Protein AF-A0A8J9T4F7-F1 (afdb_monomer_lite)

Structure (mmCIF, N/CA/C/O backbone):
data_AF-A0A8J9T4F7-F1
#
_entry.id   AF-A0A8J9T4F7-F1
#
loop_
_atom_site.group_PDB
_atom_site.id
_a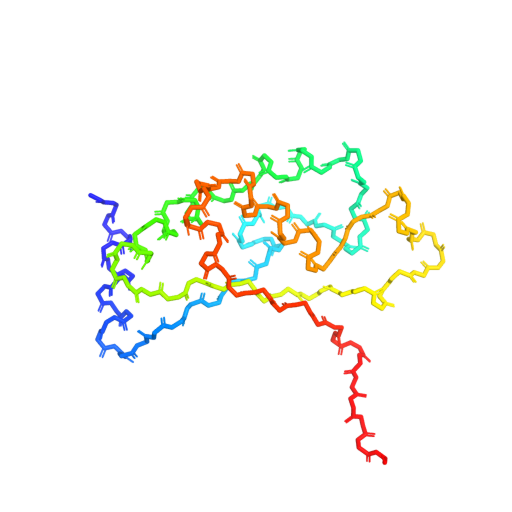tom_site.type_symbol
_atom_site.label_atom_id
_atom_site.label_alt_id
_atom_site.label_comp_id
_atom_site.label_asym_id
_atom_site.label_entity_id
_atom_site.label_seq_id
_atom_site.pdbx_PDB_ins_code
_atom_site.Cartn_x
_atom_site.Cartn_y
_atom_site.Cartn_z
_atom_site.occupancy
_atom_site.B_iso_or_equiv
_atom_site.auth_seq_id
_atom_site.auth_comp_id
_atom_site.auth_asym_id
_atom_site.auth_atom_id
_atom_site.pdbx_PDB_model_num
ATOM 1 N N . MET A 1 1 ? -9.746 13.618 15.823 1.00 73.69 1 MET A N 1
ATOM 2 C CA . MET A 1 1 ? -9.521 12.678 14.707 1.00 73.69 1 MET A CA 1
ATOM 3 C C . MET A 1 1 ? -10.562 13.008 13.642 1.00 73.69 1 MET A C 1
ATOM 5 O O . MET A 1 1 ? -11.548 13.655 13.975 1.00 73.69 1 MET A O 1
ATOM 9 N N . ASN A 1 2 ? -10.324 12.721 12.362 1.00 91.69 2 ASN A N 1
ATOM 10 C CA . ASN A 1 2 ? -11.305 13.012 11.310 1.00 91.69 2 ASN A CA 1
ATOM 11 C C . ASN A 1 2 ? -12.609 12.214 11.552 1.00 91.69 2 ASN A C 1
ATOM 13 O O . ASN A 1 2 ? -12.514 11.011 11.807 1.00 91.69 2 ASN A O 1
ATOM 17 N N . PRO A 1 3 ? -13.810 12.830 11.463 1.00 95.00 3 PRO A N 1
ATOM 18 C CA . PRO A 1 3 ? -15.083 12.141 11.707 1.00 95.00 3 PRO A CA 1
ATOM 19 C C . PRO A 1 3 ? -15.301 10.897 10.837 1.00 95.00 3 PRO A C 1
ATOM 21 O O . PRO A 1 3 ? -15.920 9.931 11.273 1.00 95.00 3 PRO A O 1
ATOM 24 N N . VAL A 1 4 ? -14.763 10.894 9.613 1.00 95.00 4 VAL A N 1
ATOM 25 C CA . VAL A 1 4 ? -14.820 9.731 8.715 1.00 95.00 4 VAL A CA 1
ATOM 26 C C . VAL A 1 4 ? -13.974 8.584 9.267 1.00 95.00 4 VAL A C 1
ATOM 28 O O . VAL A 1 4 ? -14.414 7.439 9.260 1.00 95.00 4 VAL A O 1
ATOM 31 N N . VAL A 1 5 ? -12.782 8.883 9.790 1.00 96.44 5 VAL A N 1
ATOM 32 C CA . VAL A 1 5 ? -11.907 7.882 10.418 1.00 96.44 5 VAL A CA 1
ATOM 33 C C . VAL A 1 5 ? -12.567 7.314 11.673 1.00 96.44 5 VAL A C 1
ATOM 35 O O . VAL A 1 5 ? -12.597 6.098 11.845 1.00 96.44 5 VAL A O 1
ATOM 38 N N . GLU A 1 6 ? -13.152 8.169 12.515 1.00 96.38 6 GLU A N 1
ATOM 39 C CA . GLU A 1 6 ? -13.899 7.748 13.709 1.00 96.38 6 GLU A CA 1
ATOM 40 C C . GLU A 1 6 ? -15.037 6.779 13.362 1.00 96.38 6 GLU A C 1
ATOM 42 O O . GLU A 1 6 ? -15.165 5.717 13.980 1.00 96.38 6 GLU A O 1
ATOM 47 N N . GLU A 1 7 ? -15.821 7.103 12.334 1.00 97.38 7 GLU A N 1
ATOM 48 C CA . GLU A 1 7 ? -16.919 6.256 11.876 1.00 97.38 7 GLU A CA 1
ATOM 49 C C . GLU A 1 7 ? -16.421 4.927 11.292 1.00 97.38 7 GLU A C 1
ATOM 51 O O . GLU A 1 7 ? -16.959 3.869 11.628 1.00 97.38 7 GLU A O 1
ATOM 56 N N . CYS A 1 8 ? -15.347 4.945 10.495 1.00 97.00 8 CYS A N 1
ATOM 57 C CA . CYS A 1 8 ? -14.706 3.728 9.994 1.00 97.00 8 CYS A CA 1
ATOM 58 C C . CYS A 1 8 ? -14.296 2.798 11.145 1.00 97.00 8 CYS A C 1
ATOM 60 O O . CYS A 1 8 ? -14.662 1.623 11.148 1.00 97.00 8 CYS A O 1
ATOM 62 N N . ILE A 1 9 ? -13.595 3.317 12.160 1.00 97.69 9 ILE A N 1
ATOM 63 C CA . ILE A 1 9 ? -13.188 2.526 13.330 1.00 97.69 9 ILE A CA 1
ATOM 64 C C . ILE A 1 9 ? -14.412 1.959 14.059 1.00 97.69 9 ILE A C 1
ATOM 66 O O . ILE A 1 9 ? -14.424 0.781 14.428 1.00 97.69 9 ILE A O 1
ATOM 70 N N . ARG A 1 10 ? -15.465 2.763 14.248 1.00 97.94 10 ARG A N 1
ATOM 71 C CA . ARG A 1 10 ? -16.701 2.322 14.909 1.00 97.94 10 ARG A CA 1
ATOM 72 C C . ARG A 1 10 ? -17.357 1.155 14.167 1.00 97.94 10 ARG A C 1
ATOM 74 O O . ARG A 1 10 ? -17.729 0.170 14.808 1.00 97.94 10 ARG A O 1
ATOM 81 N N . LEU A 1 11 ? -17.482 1.253 12.844 1.00 98.25 11 LEU A N 1
ATOM 82 C CA . LEU A 1 11 ? -18.075 0.214 11.998 1.00 98.25 11 LEU A CA 1
ATOM 83 C C . LEU A 1 11 ? -17.249 -1.076 12.028 1.00 98.25 11 LEU A C 1
ATOM 85 O O . LEU A 1 11 ? -17.796 -2.146 12.287 1.00 98.25 11 LEU A O 1
ATOM 89 N N . LEU A 1 12 ? -15.926 -0.974 11.876 1.00 98.06 12 LEU A N 1
ATOM 90 C CA . LEU A 1 12 ? -15.033 -2.135 11.918 1.00 98.06 12 LEU A CA 1
ATOM 91 C C . LEU A 1 12 ? -15.095 -2.865 13.266 1.00 98.06 12 LEU A C 1
ATOM 93 O O . LEU A 1 12 ? -15.121 -4.096 13.304 1.00 98.06 12 LEU A O 1
ATOM 97 N N . ARG A 1 13 ? -15.163 -2.123 14.381 1.00 97.62 13 ARG A N 1
ATOM 98 C CA . ARG A 1 13 ? -15.313 -2.713 15.722 1.00 97.62 13 ARG A CA 1
ATOM 99 C C . ARG A 1 13 ? -16.659 -3.401 15.905 1.00 97.62 13 ARG A C 1
ATOM 101 O O . ARG A 1 13 ? -16.689 -4.486 16.483 1.00 97.62 13 ARG A O 1
ATOM 108 N N . ARG A 1 14 ? -17.747 -2.770 15.445 1.00 98.12 14 ARG A N 1
ATOM 109 C CA . ARG A 1 14 ? -19.106 -3.334 15.500 1.00 98.12 14 ARG A CA 1
ATOM 110 C C . ARG A 1 14 ? -19.159 -4.685 14.792 1.00 98.12 14 ARG A C 1
ATOM 112 O O . ARG A 1 14 ? -19.755 -5.614 15.319 1.00 98.12 14 ARG A O 1
ATOM 119 N N . ASP A 1 15 ? -18.490 -4.787 13.649 1.00 98.06 15 ASP A N 1
ATOM 120 C CA . ASP A 1 15 ? -18.516 -5.982 12.803 1.00 98.06 15 ASP A CA 1
ATOM 121 C C . ASP A 1 15 ? -17.390 -6.977 13.148 1.00 98.06 15 ASP A C 1
ATOM 123 O O . ASP A 1 15 ? -17.145 -7.933 12.419 1.00 98.06 15 ASP A O 1
ATOM 127 N N . HIS A 1 16 ? -16.702 -6.770 14.280 1.00 96.94 16 HIS A N 1
ATOM 128 C CA . HIS A 1 16 ? -15.621 -7.622 14.785 1.00 96.94 16 HIS A CA 1
ATOM 129 C C . HIS A 1 16 ? -14.461 -7.850 13.799 1.00 96.94 16 HIS A C 1
ATOM 131 O O . HIS A 1 16 ? -13.725 -8.834 13.918 1.00 96.94 16 HIS A O 1
ATOM 137 N N . ILE A 1 17 ? -14.244 -6.916 12.871 1.00 97.94 17 ILE A N 1
ATOM 138 C CA . ILE A 1 17 ? -13.135 -6.971 11.919 1.00 97.94 17 ILE A CA 1
ATOM 139 C C . ILE A 1 17 ? -11.807 -6.809 12.665 1.00 97.94 17 ILE A C 1
ATOM 141 O O . ILE A 1 17 ? -11.696 -6.045 13.624 1.00 97.94 17 ILE A O 1
ATOM 145 N N . LYS A 1 18 ? -10.787 -7.559 12.236 1.00 96.94 18 LYS A N 1
ATOM 146 C CA . LYS A 1 18 ? -9.433 -7.526 12.817 1.00 96.94 18 LYS A CA 1
ATOM 147 C C . LYS A 1 18 ? -8.367 -7.068 11.840 1.00 96.94 18 LYS A C 1
ATOM 149 O O . LYS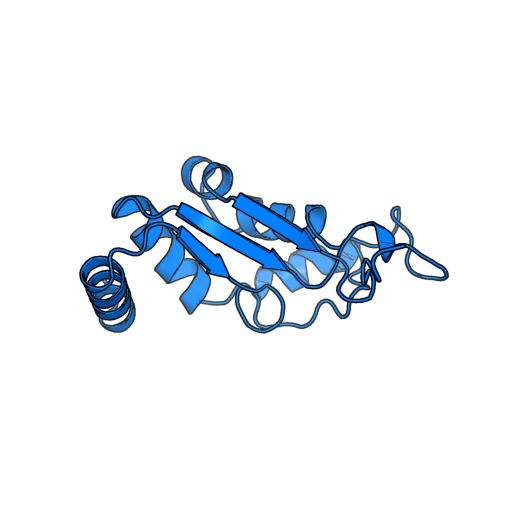 A 1 18 ? -7.380 -6.482 12.265 1.00 96.94 18 LYS A O 1
ATOM 154 N N . VAL A 1 19 ? -8.573 -7.331 10.556 1.00 97.31 19 VAL A N 1
ATOM 155 C CA . VAL A 1 19 ? -7.631 -7.009 9.488 1.00 97.31 19 VAL A CA 1
ATOM 156 C C . VAL A 1 19 ? -8.366 -6.215 8.423 1.00 97.31 19 VAL A C 1
ATOM 158 O O . VAL A 1 19 ? -9.489 -6.567 8.065 1.00 97.31 19 VAL A O 1
ATOM 161 N N . VAL A 1 20 ? -7.736 -5.154 7.929 1.00 97.50 20 VAL A N 1
ATOM 162 C CA . VAL A 1 20 ? -8.266 -4.325 6.842 1.00 97.50 20 VAL A CA 1
ATOM 163 C C . VAL A 1 20 ? -7.261 -4.342 5.703 1.00 97.50 20 VAL A C 1
ATOM 165 O O . VAL A 1 20 ? -6.136 -3.872 5.863 1.00 97.50 20 VAL A O 1
ATOM 168 N N . ALA A 1 21 ? -7.666 -4.909 4.570 1.00 96.69 21 ALA A N 1
ATOM 169 C CA . ALA A 1 21 ? -6.846 -4.974 3.371 1.00 96.69 21 ALA A CA 1
ATOM 170 C C . ALA A 1 21 ? -7.180 -3.818 2.425 1.00 96.69 21 ALA A C 1
ATOM 172 O O . ALA A 1 21 ? -8.351 -3.517 2.193 1.00 96.69 21 ALA A O 1
ATOM 173 N N . PHE A 1 22 ? -6.143 -3.203 1.868 1.00 96.69 22 PHE A N 1
ATOM 174 C CA . PHE A 1 22 ? -6.245 -2.108 0.915 1.00 96.69 22 PHE A CA 1
ATOM 175 C C . PHE A 1 22 ? -5.644 -2.521 -0.422 1.00 96.69 22 PHE A C 1
ATOM 177 O O . PHE A 1 22 ? -4.559 -3.104 -0.471 1.00 96.69 22 PHE A O 1
ATOM 184 N N . ASP A 1 23 ? -6.332 -2.173 -1.503 1.00 95.50 23 ASP A N 1
ATOM 185 C CA . ASP A 1 23 ? -5.718 -2.155 -2.826 1.00 95.50 23 ASP A CA 1
ATOM 186 C C . ASP A 1 23 ? -4.689 -1.010 -2.932 1.00 95.50 23 ASP A C 1
ATOM 188 O O . ASP A 1 23 ? -4.656 -0.091 -2.103 1.00 95.50 23 ASP A O 1
ATOM 192 N N . MET A 1 24 ? -3.827 -1.058 -3.947 1.00 94.81 24 MET A N 1
ATOM 193 C CA . MET A 1 24 ? -2.825 -0.028 -4.204 1.00 94.81 24 MET A CA 1
ATOM 194 C C . MET A 1 24 ? -3.324 1.056 -5.155 1.00 94.81 24 MET A C 1
ATOM 196 O O . MET A 1 24 ? -3.624 2.174 -4.728 1.00 94.81 24 MET A O 1
ATOM 200 N N . ASP A 1 25 ? -3.356 0.733 -6.443 1.00 95.06 25 ASP A N 1
ATOM 201 C CA . ASP A 1 25 ? -3.669 1.650 -7.531 1.00 95.06 25 ASP A CA 1
ATOM 202 C C . ASP A 1 25 ? -5.080 2.242 -7.325 1.00 95.06 25 ASP A C 1
ATOM 204 O O . ASP A 1 25 ? -6.046 1.522 -7.117 1.00 95.06 25 ASP A O 1
ATOM 208 N N . GLN A 1 26 ? -5.219 3.570 -7.369 1.00 95.69 26 GLN A N 1
ATOM 209 C CA . GLN A 1 26 ? -6.482 4.291 -7.100 1.00 95.69 26 GLN A CA 1
ATOM 210 C C . GLN A 1 26 ? -7.084 4.105 -5.688 1.00 95.69 26 GLN A C 1
ATOM 212 O O . GLN A 1 26 ? -8.183 4.598 -5.440 1.00 95.69 26 GLN A O 1
ATOM 217 N N . THR A 1 27 ? -6.369 3.473 -4.751 1.00 96.88 27 THR A N 1
ATOM 218 C CA . THR A 1 27 ? -6.826 3.271 -3.365 1.00 96.88 27 THR A CA 1
ATOM 219 C C . THR A 1 27 ? -5.803 3.812 -2.366 1.00 96.88 27 THR A C 1
ATOM 221 O O . THR A 1 27 ? -5.954 4.936 -1.879 1.00 96.88 27 THR A O 1
ATOM 224 N N . ALA A 1 28 ? -4.733 3.062 -2.077 1.00 97.56 28 ALA A N 1
ATOM 225 C CA . ALA A 1 28 ? -3.642 3.546 -1.231 1.00 97.56 28 ALA A CA 1
ATOM 226 C C . ALA A 1 28 ? -2.827 4.651 -1.925 1.00 97.56 28 ALA A C 1
ATOM 228 O O . ALA A 1 28 ? -2.279 5.533 -1.263 1.00 97.56 28 ALA A O 1
ATOM 229 N N . VAL A 1 29 ? -2.787 4.640 -3.261 1.00 97.69 29 VAL A N 1
ATOM 230 C CA . VAL A 1 29 ? -2.120 5.648 -4.094 1.00 97.69 29 VAL A CA 1
ATOM 231 C C . VAL A 1 29 ? -3.094 6.176 -5.139 1.00 97.69 29 VAL A C 1
ATOM 233 O O . VAL A 1 29 ? -3.671 5.414 -5.908 1.00 97.69 29 VAL A O 1
ATOM 236 N N . ALA A 1 30 ? -3.242 7.495 -5.239 1.00 97.38 30 ALA A N 1
ATOM 237 C CA . ALA A 1 30 ? -4.105 8.162 -6.217 1.00 97.38 30 ALA A CA 1
ATOM 238 C C . ALA A 1 30 ? -3.479 8.207 -7.632 1.00 97.38 30 ALA A C 1
ATOM 240 O O . ALA A 1 30 ? -3.495 9.231 -8.314 1.00 97.38 30 ALA A O 1
ATOM 241 N N . MET A 1 31 ? -2.873 7.101 -8.070 1.00 96.06 31 MET A N 1
ATOM 242 C CA . MET A 1 31 ? -2.199 6.941 -9.359 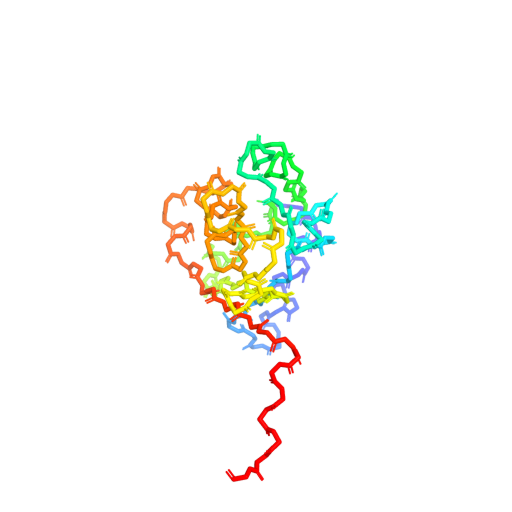1.00 96.06 31 MET A CA 1
ATOM 243 C C . MET A 1 31 ? -2.238 5.468 -9.787 1.00 96.06 31 MET A C 1
ATOM 245 O O . MET A 1 31 ? -2.409 4.587 -8.953 1.00 96.06 31 MET A O 1
ATOM 249 N N . LEU A 1 32 ? -2.111 5.208 -11.091 1.00 94.56 32 LEU A N 1
ATOM 250 C CA . LEU A 1 32 ? -1.945 3.857 -11.631 1.00 94.56 32 LEU A CA 1
ATOM 251 C C . LEU A 1 32 ? -0.456 3.547 -11.846 1.00 94.56 32 LEU A C 1
ATOM 253 O O . LEU A 1 32 ? 0.220 4.294 -12.557 1.00 94.56 32 LEU A O 1
ATOM 257 N N . SER A 1 33 ? 0.028 2.424 -11.320 1.00 92.75 33 SER A N 1
ATOM 258 C CA . SER A 1 33 ? 1.335 1.834 -11.641 1.00 92.75 33 SER A CA 1
ATOM 259 C C . SER A 1 33 ? 1.325 1.122 -13.001 1.00 92.75 33 SER A C 1
ATOM 261 O O . SER A 1 33 ? 2.361 1.000 -13.665 1.00 92.75 33 SER A O 1
ATOM 263 N N . ARG A 1 34 ? 0.137 0.675 -13.443 1.00 89.94 34 ARG A N 1
ATOM 264 C CA . ARG A 1 34 ? -0.112 -0.011 -14.729 1.00 89.94 34 ARG A CA 1
ATOM 265 C C . ARG A 1 34 ? 0.710 -1.296 -14.926 1.00 89.94 34 ARG A C 1
ATOM 267 O O . ARG A 1 34 ? 0.968 -1.657 -16.080 1.00 89.94 34 ARG A O 1
ATOM 274 N N . GLY A 1 35 ? 1.167 -1.924 -13.838 1.00 89.38 35 GLY A N 1
ATOM 275 C CA . GLY A 1 35 ? 2.035 -3.112 -13.871 1.00 89.38 35 GLY A CA 1
ATOM 276 C C . GLY A 1 35 ? 3.411 -2.867 -14.505 1.00 89.38 35 GLY A C 1
ATOM 277 O O . GLY A 1 35 ? 4.071 -3.797 -14.952 1.00 89.38 35 GLY A O 1
ATOM 278 N N . ARG A 1 36 ? 3.832 -1.602 -14.627 1.00 92.44 36 ARG A N 1
ATOM 279 C CA . ARG A 1 36 ? 5.064 -1.215 -15.335 1.00 92.44 36 ARG A CA 1
ATOM 280 C C . ARG A 1 36 ? 5.691 0.050 -14.758 1.00 92.44 36 ARG A C 1
ATOM 282 O O . ARG A 1 36 ? 6.233 0.874 -15.497 1.00 92.44 36 ARG A O 1
ATOM 289 N N . LEU A 1 37 ? 5.595 0.242 -13.446 1.00 95.12 37 LEU A N 1
ATOM 290 C CA . LEU A 1 37 ? 6.187 1.411 -12.812 1.00 95.12 37 LEU A CA 1
ATOM 291 C C . LEU A 1 37 ? 7.711 1.328 -12.922 1.00 95.12 37 LEU A C 1
ATOM 293 O O . LEU A 1 37 ? 8.321 0.349 -12.490 1.00 95.12 37 LEU A O 1
ATOM 297 N N . ARG A 1 38 ? 8.340 2.351 -13.505 1.00 96.38 38 ARG A N 1
ATOM 298 C CA . ARG A 1 38 ? 9.801 2.431 -13.550 1.00 96.38 38 ARG A CA 1
ATOM 299 C C . ARG A 1 38 ? 10.332 2.835 -12.184 1.00 96.38 38 ARG A C 1
ATOM 301 O O . ARG A 1 38 ? 9.762 3.698 -11.521 1.00 96.38 38 ARG A O 1
ATOM 308 N N . ARG A 1 39 ? 11.480 2.282 -11.797 1.00 96.88 39 ARG A N 1
ATOM 309 C CA . ARG A 1 39 ? 12.132 2.594 -10.512 1.00 96.88 39 ARG A CA 1
ATOM 310 C C . ARG A 1 39 ? 12.427 4.089 -10.346 1.00 96.88 39 ARG A C 1
ATOM 312 O O . ARG A 1 39 ? 12.275 4.615 -9.250 1.00 96.88 39 ARG A O 1
ATOM 319 N N . ASN A 1 40 ? 12.762 4.789 -11.432 1.00 97.31 40 ASN A N 1
ATOM 320 C CA . ASN A 1 40 ? 13.009 6.237 -11.409 1.00 97.31 40 ASN A CA 1
ATOM 321 C C . ASN A 1 40 ? 11.746 7.066 -11.114 1.00 97.31 40 ASN A C 1
ATOM 323 O O . ASN A 1 40 ? 11.857 8.170 -10.592 1.00 97.31 40 ASN A O 1
ATOM 327 N N . ASP A 1 41 ? 10.559 6.525 -11.398 1.00 97.56 41 ASP A N 1
ATOM 328 C CA . ASP A 1 41 ? 9.275 7.193 -11.157 1.00 97.56 41 ASP A CA 1
ATOM 329 C C . ASP A 1 41 ? 8.692 6.848 -9.774 1.00 97.56 41 ASP A C 1
ATOM 331 O O . ASP A 1 41 ? 7.656 7.386 -9.382 1.00 97.56 41 ASP A O 1
ATOM 335 N N . LEU A 1 42 ? 9.358 5.971 -9.008 1.00 97.31 42 LEU A N 1
ATOM 336 C CA . LEU A 1 42 ? 8.863 5.446 -7.733 1.00 97.31 42 LEU A CA 1
ATOM 337 C C . LEU A 1 42 ? 8.538 6.553 -6.729 1.00 97.31 42 LEU A C 1
ATOM 339 O O . LEU A 1 42 ? 7.474 6.538 -6.118 1.00 97.31 42 LEU A O 1
ATOM 343 N N . GLN A 1 43 ? 9.426 7.536 -6.579 1.00 97.94 43 GLN A N 1
ATOM 344 C CA . GLN A 1 43 ? 9.215 8.627 -5.622 1.00 97.94 43 GLN A CA 1
ATOM 345 C C . GLN A 1 43 ? 8.027 9.507 -6.015 1.00 97.94 43 GLN A C 1
ATOM 347 O O . GLN A 1 43 ? 7.240 9.907 -5.161 1.00 97.94 43 GLN A O 1
ATOM 352 N N . PHE A 1 44 ? 7.844 9.757 -7.315 1.00 98.25 44 PHE A N 1
ATOM 353 C CA . PHE A 1 44 ? 6.673 10.481 -7.796 1.00 98.25 44 PHE A CA 1
ATOM 354 C C . PHE A 1 44 ? 5.390 9.684 -7.549 1.00 98.25 44 PHE A C 1
ATOM 356 O O . PHE A 1 44 ? 4.413 10.252 -7.069 1.00 98.25 44 PHE A O 1
ATOM 363 N N . TYR A 1 45 ? 5.402 8.376 -7.802 1.00 98.00 45 TYR A N 1
ATOM 364 C CA . TYR A 1 45 ? 4.268 7.500 -7.522 1.00 98.00 45 TYR A CA 1
ATOM 365 C C . TYR A 1 45 ? 3.900 7.496 -6.030 1.00 98.00 45 TYR A C 1
ATOM 367 O O . TYR A 1 45 ? 2.754 7.763 -5.680 1.00 98.00 45 TYR A O 1
ATOM 375 N N . ILE A 1 46 ? 4.876 7.298 -5.137 1.00 97.75 46 ILE A N 1
ATOM 376 C CA . ILE A 1 46 ? 4.667 7.317 -3.679 1.00 97.75 46 ILE A CA 1
ATOM 377 C C . ILE A 1 46 ? 4.187 8.691 -3.195 1.00 97.75 46 ILE A C 1
ATOM 379 O O . ILE A 1 46 ? 3.342 8.761 -2.307 1.00 97.75 46 ILE A O 1
ATOM 383 N N . SER A 1 47 ? 4.631 9.790 -3.818 1.00 97.56 47 SER A N 1
ATOM 384 C CA . SER A 1 47 ? 4.138 11.140 -3.490 1.00 97.56 47 SER A CA 1
ATOM 385 C C . SER A 1 47 ? 2.630 11.316 -3.720 1.00 97.56 47 SER A C 1
ATOM 387 O O . SER A 1 47 ? 2.045 12.303 -3.274 1.00 97.56 47 SER A O 1
ATOM 389 N N . LYS A 1 48 ? 1.994 10.373 -4.428 1.00 98.38 48 LYS A N 1
ATOM 390 C CA . LYS A 1 48 ? 0.545 10.307 -4.641 1.00 98.38 48 LYS A CA 1
ATOM 391 C C . LYS A 1 48 ? -0.174 9.410 -3.633 1.00 98.38 48 LYS A C 1
ATOM 393 O O . LYS A 1 48 ? -1.337 9.086 -3.873 1.00 98.38 48 LYS A O 1
ATOM 398 N N . ALA A 1 49 ? 0.472 9.007 -2.535 1.00 98.06 49 ALA A N 1
ATOM 399 C CA . ALA A 1 49 ? -0.197 8.333 -1.425 1.00 98.06 49 ALA A CA 1
ATOM 400 C C . ALA A 1 49 ? -1.480 9.091 -1.046 1.00 98.06 49 ALA A C 1
ATOM 402 O O . ALA A 1 49 ? -1.476 10.315 -0.881 1.00 98.06 49 ALA A O 1
ATOM 403 N N . SER A 1 50 ? -2.596 8.367 -0.980 1.00 97.56 50 SER A N 1
ATOM 404 C CA . SER A 1 50 ? -3.908 8.963 -0.742 1.00 97.56 50 SER A CA 1
ATOM 405 C C . SER A 1 50 ? -3.951 9.590 0.655 1.00 97.56 50 SER A C 1
ATOM 407 O O . SER A 1 50 ? -3.622 8.905 1.625 1.00 97.56 50 SER A O 1
ATOM 409 N N . PRO A 1 51 ? -4.407 10.848 0.812 1.00 95.50 51 PRO A N 1
ATOM 410 C CA . PRO A 1 51 ? -4.549 11.462 2.131 1.00 95.50 51 PRO A CA 1
ATOM 411 C C . PRO A 1 51 ? -5.423 10.636 3.081 1.00 95.50 51 PRO A C 1
ATOM 413 O O . PRO A 1 51 ? -5.081 10.486 4.249 1.00 95.50 51 PRO A O 1
ATOM 416 N N . ALA A 1 52 ? -6.505 10.040 2.569 1.00 95.88 52 ALA A N 1
ATOM 417 C CA . ALA A 1 52 ? -7.393 9.195 3.364 1.00 95.88 52 ALA A CA 1
ATOM 418 C C . ALA A 1 52 ? -6.692 7.915 3.847 1.00 95.88 52 ALA A C 1
ATOM 420 O O . ALA A 1 52 ? -6.879 7.503 4.988 1.00 95.88 52 ALA A O 1
ATOM 421 N N . PHE A 1 53 ? -5.855 7.309 3.000 1.00 97.31 53 PHE A N 1
ATOM 422 C CA . PHE A 1 53 ? -5.042 6.155 3.381 1.00 97.31 53 PHE A CA 1
ATOM 423 C C . PHE A 1 53 ? -4.011 6.545 4.447 1.00 97.31 53 PHE A C 1
ATOM 425 O O . PHE A 1 53 ? -3.954 5.927 5.508 1.00 97.31 53 PHE A O 1
ATOM 432 N N . SER A 1 54 ? -3.260 7.622 4.211 1.00 96.38 54 SER A N 1
ATOM 433 C CA . SER A 1 54 ? -2.244 8.116 5.143 1.00 96.38 54 SER A CA 1
ATOM 434 C C . SER A 1 54 ? -2.819 8.512 6.508 1.00 96.38 54 SER A C 1
ATOM 436 O O . SER A 1 54 ? -2.134 8.370 7.518 1.00 96.38 54 SER A O 1
ATOM 438 N N . GLU A 1 55 ? -4.070 8.978 6.558 1.00 95.88 55 GLU A N 1
ATOM 439 C CA . GLU A 1 55 ? -4.753 9.340 7.803 1.00 95.88 55 GLU A CA 1
ATOM 440 C C . GLU A 1 55 ? -5.367 8.131 8.534 1.00 95.88 55 GLU A C 1
ATOM 442 O O . GLU A 1 55 ? -5.301 8.047 9.761 1.00 95.88 55 GLU A O 1
ATOM 447 N N . LEU A 1 56 ? -5.955 7.178 7.804 1.00 97.25 56 LEU A N 1
ATOM 448 C CA . LEU A 1 56 ? -6.662 6.038 8.397 1.00 97.25 56 LEU A CA 1
ATOM 449 C C . LEU A 1 56 ? -5.712 5.004 9.017 1.00 97.25 56 LEU A C 1
ATOM 451 O O . LEU A 1 56 ? -6.028 4.420 10.054 1.00 97.25 56 LEU A O 1
ATOM 455 N N . ILE A 1 57 ? -4.561 4.755 8.390 1.00 98.12 57 ILE A N 1
ATOM 456 C CA . ILE A 1 57 ? -3.643 3.684 8.802 1.00 98.12 57 ILE A CA 1
ATOM 457 C C . ILE A 1 57 ? -3.116 3.853 10.239 1.00 98.12 57 ILE A C 1
ATOM 459 O O . ILE A 1 57 ? -3.188 2.877 10.990 1.00 98.12 57 ILE A O 1
ATOM 463 N N . PRO A 1 58 ? -2.637 5.038 10.677 1.00 97.75 58 PRO A N 1
ATOM 464 C CA . PRO A 1 58 ? -2.237 5.235 12.070 1.00 97.75 58 PRO A CA 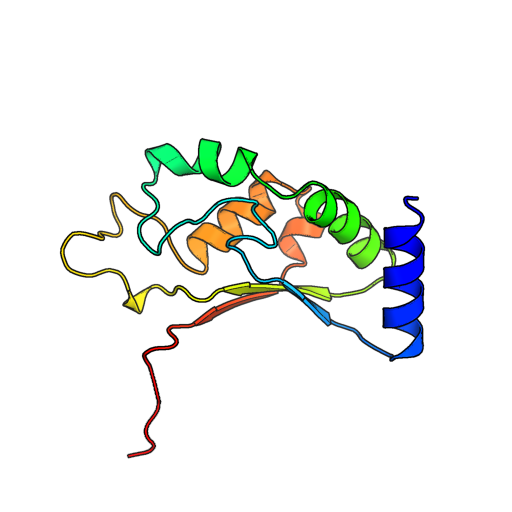1
ATOM 465 C C . PRO A 1 58 ? -3.367 4.938 13.059 1.00 97.75 58 PRO A C 1
ATOM 467 O O . PRO A 1 58 ? -3.143 4.244 14.045 1.00 97.75 58 PRO A O 1
ATOM 470 N N . ALA A 1 59 ? -4.599 5.365 12.758 1.00 97.31 59 ALA A N 1
ATOM 471 C CA . ALA A 1 59 ? -5.746 5.079 13.616 1.00 97.31 59 ALA A CA 1
ATOM 472 C C . ALA A 1 59 ? -6.035 3.571 13.693 1.00 97.31 59 ALA A C 1
ATOM 474 O O . ALA A 1 59 ? -6.241 3.034 14.778 1.00 97.31 59 ALA A O 1
ATOM 475 N N . LEU A 1 60 ? -6.010 2.857 12.564 1.00 97.62 60 LEU A N 1
ATOM 476 C CA . LEU A 1 60 ? -6.174 1.400 12.566 1.00 97.62 60 LEU A CA 1
ATOM 477 C C . LEU A 1 60 ? -5.122 0.714 13.445 1.00 97.62 60 LEU A C 1
ATOM 479 O O . LEU A 1 60 ? -5.475 -0.139 14.259 1.00 97.62 60 LEU A O 1
ATOM 483 N N . PHE A 1 61 ? -3.859 1.120 13.321 1.00 97.69 61 PHE A N 1
ATOM 484 C CA . PHE A 1 61 ? -2.768 0.589 14.133 1.00 97.69 61 PHE A CA 1
ATOM 485 C C . PHE A 1 61 ? -2.979 0.861 15.632 1.00 97.69 61 PHE A C 1
ATOM 487 O O . PHE A 1 61 ? -2.917 -0.070 16.436 1.00 97.69 61 PHE A O 1
ATOM 494 N N . ASP A 1 62 ? -3.313 2.098 16.004 1.00 96.94 62 ASP A N 1
ATOM 495 C CA . ASP A 1 62 ? -3.520 2.505 17.401 1.00 96.94 62 ASP A CA 1
ATOM 496 C C . ASP A 1 62 ? -4.696 1.771 18.065 1.00 96.94 62 ASP A C 1
ATOM 498 O O . ASP A 1 62 ? -4.649 1.441 19.251 1.00 96.94 62 ASP A O 1
ATOM 502 N N . TYR A 1 63 ? -5.747 1.462 17.299 1.00 96.88 63 TYR A N 1
ATOM 503 C CA . TYR A 1 63 ? -6.893 0.679 17.774 1.00 96.88 63 TYR A CA 1
ATOM 504 C C . TYR A 1 63 ? -6.694 -0.845 17.670 1.00 96.88 63 TYR A C 1
ATOM 506 O O . TYR A 1 63 ? -7.619 -1.602 17.980 1.00 96.88 63 TYR A O 1
ATOM 514 N N . GLY A 1 64 ? -5.502 -1.310 17.283 1.00 97.12 64 GLY A N 1
ATOM 515 C CA . GLY A 1 64 ? -5.132 -2.726 17.282 1.00 97.12 64 GLY A CA 1
ATOM 516 C C . GLY A 1 64 ? -5.668 -3.532 16.097 1.00 97.12 64 GLY A C 1
ATOM 517 O O . GLY A 1 64 ? -5.817 -4.752 16.206 1.00 97.12 64 GLY A O 1
ATOM 518 N N . PHE A 1 65 ? -5.981 -2.878 14.979 1.00 98.12 65 PHE A N 1
ATOM 519 C CA . PHE A 1 65 ? -6.263 -3.557 13.716 1.00 98.12 65 PHE A CA 1
ATOM 520 C C . PHE A 1 65 ? -4.959 -3.903 12.989 1.00 98.12 65 PHE A C 1
ATOM 522 O O . PHE A 1 65 ? -3.974 -3.174 13.072 1.00 98.12 65 PHE A O 1
ATOM 529 N N . GLY A 1 66 ? -4.968 -4.999 12.233 1.00 96.69 66 GLY A N 1
ATOM 530 C CA . GLY A 1 66 ? -3.895 -5.350 11.307 1.00 96.69 66 GLY A CA 1
ATOM 531 C C . GLY A 1 66 ? -4.115 -4.688 9.944 1.00 96.69 66 GLY A C 1
ATOM 532 O O . GLY A 1 66 ? -5.057 -5.072 9.246 1.00 96.69 66 GLY A O 1
ATOM 533 N N . PRO A 1 67 ? -3.296 -3.711 9.526 1.00 97.56 67 PRO A N 1
ATOM 534 C CA . PRO A 1 67 ? -3.371 -3.190 8.171 1.00 97.56 67 PRO A CA 1
ATOM 535 C C . PRO A 1 67 ? -2.749 -4.187 7.183 1.00 97.56 67 PRO A C 1
ATOM 537 O O . PRO A 1 67 ? -1.762 -4.861 7.483 1.00 97.56 67 PRO A O 1
ATOM 540 N N . ALA A 1 68 ? -3.319 -4.290 5.988 1.00 97.75 68 ALA A N 1
ATOM 541 C CA . ALA A 1 68 ? -2.799 -5.145 4.932 1.00 97.75 68 ALA A CA 1
ATOM 542 C C . ALA A 1 68 ? -2.870 -4.461 3.563 1.00 97.75 68 ALA A C 1
ATOM 544 O O . ALA A 1 68 ? -3.733 -3.619 3.327 1.00 97.75 68 ALA A O 1
ATOM 545 N N . ILE A 1 69 ? -1.979 -4.844 2.650 1.00 97.25 69 ILE A N 1
ATOM 546 C CA . ILE A 1 69 ? -2.053 -4.479 1.231 1.00 97.25 69 ILE A CA 1
ATOM 547 C C . ILE A 1 69 ? -2.333 -5.747 0.431 1.00 97.25 69 ILE A C 1
ATOM 549 O O . ILE A 1 69 ? -1.624 -6.739 0.588 1.00 97.25 69 ILE A O 1
ATOM 553 N N . ALA A 1 70 ? -3.344 -5.700 -0.430 1.00 94.06 70 ALA A N 1
ATOM 554 C CA . ALA A 1 70 ? -3.661 -6.745 -1.392 1.00 94.06 70 ALA A CA 1
ATOM 555 C C . ALA A 1 70 ? -3.618 -6.130 -2.793 1.00 94.06 70 ALA A C 1
ATOM 557 O O . ALA A 1 70 ? -4.499 -5.353 -3.138 1.00 94.06 70 ALA A O 1
ATOM 558 N N . THR A 1 71 ? -2.584 -6.438 -3.579 1.00 90.06 71 THR A N 1
ATOM 559 C CA . THR A 1 71 ? -2.338 -5.777 -4.870 1.00 90.06 71 THR A CA 1
ATOM 560 C C . THR A 1 71 ? -2.361 -6.748 -6.043 1.00 90.06 71 THR A C 1
ATOM 562 O O . THR A 1 71 ? -1.828 -7.858 -5.976 1.00 90.06 71 THR A O 1
ATOM 565 N N . HIS A 1 72 ? -2.981 -6.290 -7.128 1.00 85.06 72 HIS A N 1
ATOM 566 C CA . HIS A 1 72 ? -3.193 -7.001 -8.388 1.00 85.06 72 HIS A CA 1
ATOM 567 C C . HIS A 1 72 ? -1.990 -6.854 -9.333 1.00 85.06 72 HIS A C 1
ATOM 569 O O . HIS A 1 72 ? -2.110 -6.404 -10.474 1.00 85.06 72 HIS A O 1
ATOM 575 N N . SER A 1 73 ? -0.805 -7.135 -8.805 1.00 77.69 73 SER A N 1
ATOM 576 C CA . SER A 1 73 ? 0.441 -7.196 -9.555 1.00 77.69 73 SER A CA 1
ATOM 577 C C . SER A 1 73 ? 1.413 -8.049 -8.763 1.00 77.69 73 SER A C 1
ATOM 579 O O . SER A 1 73 ? 1.588 -7.786 -7.576 1.00 77.69 73 SER A O 1
ATOM 581 N N . ASP A 1 74 ? 2.041 -9.054 -9.366 1.00 80.38 74 ASP A N 1
ATOM 582 C CA . ASP A 1 74 ? 3.080 -9.841 -8.694 1.00 80.38 74 ASP A CA 1
ATOM 583 C C . ASP A 1 74 ? 4.333 -10.041 -9.550 1.00 80.38 74 ASP A C 1
ATOM 585 O O . ASP A 1 74 ? 4.395 -9.667 -10.722 1.00 80.38 74 ASP A O 1
ATOM 589 N N . GLU A 1 75 ? 5.357 -10.642 -8.942 1.00 76.88 75 GLU A N 1
ATOM 590 C CA . GLU A 1 75 ? 6.650 -10.876 -9.581 1.00 76.88 75 GLU A CA 1
ATOM 591 C C . GLU A 1 75 ? 6.588 -11.715 -10.866 1.00 76.88 75 GLU A C 1
ATOM 593 O O . GLU A 1 75 ? 7.502 -11.622 -11.688 1.00 76.88 75 GLU A O 1
ATOM 598 N N . ALA A 1 76 ? 5.545 -12.519 -11.074 1.00 78.00 76 ALA A N 1
ATOM 599 C CA . ALA A 1 76 ? 5.382 -13.300 -12.295 1.00 78.00 76 ALA A CA 1
ATOM 600 C C . ALA A 1 76 ? 5.055 -12.418 -13.514 1.00 78.00 76 ALA A C 1
ATOM 602 O O . ALA A 1 76 ? 5.167 -12.877 -14.649 1.00 78.00 76 ALA A O 1
ATOM 603 N N . GLU A 1 77 ? 4.692 -11.148 -13.311 1.00 81.31 77 GLU A N 1
ATOM 604 C CA . GLU A 1 77 ? 4.434 -10.200 -14.398 1.00 81.31 77 GLU A CA 1
ATOM 605 C C . GLU A 1 77 ? 5.706 -9.595 -15.013 1.00 81.31 77 GLU A C 1
ATOM 607 O O . GLU A 1 77 ? 5.634 -8.990 -16.088 1.00 81.31 77 GLU A O 1
ATOM 612 N N . PHE A 1 78 ? 6.883 -9.799 -14.404 1.00 82.50 78 PHE A N 1
ATOM 613 C CA . PHE A 1 78 ? 8.160 -9.435 -15.024 1.00 82.50 78 PHE A CA 1
ATOM 614 C C . PHE A 1 78 ? 8.393 -10.252 -16.303 1.00 82.50 78 PHE A C 1
ATOM 616 O O . PHE A 1 78 ? 8.819 -11.406 -16.267 1.00 82.50 78 PHE A O 1
ATOM 623 N N . SER A 1 79 ? 8.123 -9.641 -17.456 1.00 83.19 79 SER A N 1
ATOM 624 C CA . SER A 1 79 ? 8.259 -10.261 -18.772 1.00 83.19 79 SER A CA 1
ATOM 625 C C . SER A 1 79 ? 8.408 -9.209 -19.879 1.00 83.19 79 SER A C 1
ATOM 627 O O . SER A 1 79 ? 7.984 -8.060 -19.738 1.00 83.19 79 SER A O 1
ATOM 629 N N . GLY A 1 80 ? 9.024 -9.600 -21.001 1.00 87.06 80 GLY A N 1
ATOM 630 C CA . GLY A 1 80 ? 9.212 -8.729 -22.166 1.00 87.06 80 GLY A CA 1
ATOM 631 C C . GLY A 1 80 ? 9.964 -7.436 -21.827 1.00 87.06 80 GLY A C 1
ATOM 632 O O . GLY A 1 80 ? 11.128 -7.464 -21.421 1.00 87.06 80 GLY A O 1
ATOM 633 N N . ASP A 1 81 ? 9.285 -6.301 -21.997 1.00 88.69 81 ASP A N 1
ATOM 634 C CA . ASP A 1 81 ? 9.835 -4.966 -21.732 1.00 88.69 81 ASP A CA 1
ATOM 635 C C . ASP A 1 81 ? 9.804 -4.565 -20.245 1.00 88.69 81 ASP A C 1
ATOM 637 O O . ASP A 1 81 ? 10.454 -3.590 -19.855 1.00 88.69 81 ASP A O 1
ATOM 641 N N . VAL A 1 82 ? 9.087 -5.313 -19.399 1.00 90.38 82 VAL A N 1
ATOM 642 C CA . VAL A 1 82 ? 9.012 -5.080 -17.951 1.00 90.38 82 VAL A CA 1
ATOM 643 C C . VAL A 1 82 ? 10.065 -5.941 -17.261 1.00 90.38 82 VAL A C 1
ATOM 645 O O . VAL A 1 82 ? 9.900 -7.145 -17.083 1.00 90.38 82 VAL A O 1
ATOM 648 N N . LYS A 1 83 ? 11.176 -5.311 -16.877 1.00 93.06 83 LYS A N 1
ATOM 649 C CA . LYS A 1 83 ? 12.352 -5.985 -16.305 1.00 93.06 83 LYS A CA 1
ATOM 650 C C . LYS A 1 83 ? 12.588 -5.585 -14.853 1.00 93.06 83 LYS A C 1
ATOM 652 O O . LYS A 1 83 ? 12.404 -4.415 -14.514 1.00 93.06 83 LYS A O 1
ATOM 657 N N . ARG A 1 84 ? 13.057 -6.521 -14.022 1.00 91.62 84 ARG A N 1
ATOM 658 C CA . ARG A 1 84 ? 13.330 -6.307 -12.585 1.00 91.62 84 ARG A CA 1
ATOM 659 C C . ARG A 1 84 ? 14.314 -5.169 -12.324 1.00 91.62 84 ARG A C 1
ATOM 661 O O . ARG A 1 84 ? 14.177 -4.447 -11.340 1.00 91.62 84 ARG A O 1
ATOM 668 N N . GLU A 1 85 ? 15.282 -4.979 -13.216 1.00 93.56 85 GLU A N 1
ATOM 669 C CA . GLU A 1 85 ? 16.347 -3.983 -13.067 1.00 93.56 85 GLU A CA 1
ATOM 670 C C . GLU A 1 85 ? 15.829 -2.552 -13.252 1.00 93.56 85 GLU A C 1
ATOM 672 O O . GLU A 1 85 ? 16.378 -1.613 -12.683 1.00 93.56 85 GLU A O 1
ATOM 677 N N . THR A 1 86 ? 14.774 -2.369 -14.048 1.00 95.19 86 THR A N 1
ATOM 678 C CA . THR A 1 86 ? 14.263 -1.043 -14.433 1.00 95.19 86 THR A CA 1
ATOM 679 C C . THR A 1 86 ? 12.864 -0.751 -13.900 1.00 95.19 86 THR A C 1
ATOM 681 O O . THR A 1 86 ? 12.494 0.420 -13.790 1.00 95.19 86 THR A O 1
ATOM 684 N N . HIS A 1 87 ? 12.106 -1.782 -13.530 1.00 96.19 87 HIS A N 1
ATOM 685 C CA . HIS A 1 87 ? 10.729 -1.694 -13.057 1.00 96.19 87 HIS A CA 1
ATOM 686 C C . HIS A 1 87 ? 10.576 -2.274 -11.651 1.00 96.19 87 HIS A C 1
ATOM 688 O O . HIS A 1 87 ? 11.390 -3.076 -11.196 1.00 96.19 87 HIS A O 1
ATOM 694 N N . ILE A 1 88 ? 9.516 -1.848 -10.975 1.00 94.88 88 ILE A N 1
ATOM 695 C CA . ILE A 1 88 ? 9.126 -2.292 -9.639 1.00 94.88 88 ILE A CA 1
ATOM 696 C C . ILE A 1 88 ? 7.625 -2.592 -9.644 1.00 94.88 88 ILE A C 1
ATOM 698 O O . ILE A 1 88 ? 6.841 -1.846 -10.232 1.00 94.88 88 ILE A O 1
ATOM 702 N N . LEU A 1 89 ? 7.230 -3.699 -9.022 1.00 92.69 89 LEU A N 1
ATOM 703 C CA . LEU A 1 89 ? 5.848 -4.174 -8.993 1.00 92.69 89 LEU A CA 1
ATOM 704 C C . LEU A 1 89 ? 5.605 -5.085 -7.780 1.00 92.69 89 LEU A C 1
ATOM 706 O O . LEU A 1 89 ? 6.533 -5.385 -7.024 1.00 92.69 89 LEU A O 1
ATOM 710 N N . GLY A 1 90 ? 4.347 -5.471 -7.572 1.00 92.19 90 GLY A N 1
ATOM 711 C CA . GLY A 1 90 ? 3.905 -6.351 -6.490 1.00 92.19 90 GLY A CA 1
ATOM 712 C C . GLY A 1 90 ? 4.406 -5.995 -5.098 1.00 92.19 90 GLY A C 1
ATOM 713 O O . GLY A 1 90 ? 4.352 -4.834 -4.686 1.00 92.19 90 GLY A O 1
ATOM 714 N N . SER A 1 91 ? 4.865 -7.003 -4.353 1.00 94.00 91 SER A N 1
ATOM 715 C CA . SER A 1 91 ? 5.240 -6.855 -2.943 1.00 94.00 91 SER A CA 1
ATOM 716 C C . SER A 1 91 ? 6.355 -5.836 -2.732 1.00 94.00 91 SER A C 1
ATOM 718 O O . SER A 1 91 ? 6.349 -5.134 -1.724 1.00 94.00 91 SER A O 1
ATOM 720 N N . GLU A 1 92 ? 7.290 -5.715 -3.680 1.00 95.19 92 GLU A N 1
ATOM 721 C CA . GLU A 1 92 ? 8.369 -4.727 -3.605 1.00 95.19 92 GLU A CA 1
ATOM 722 C C . GLU A 1 92 ? 7.812 -3.298 -3.687 1.00 95.19 92 GLU A C 1
ATOM 724 O O . GLU A 1 92 ? 8.166 -2.442 -2.874 1.00 95.19 92 GLU A O 1
ATOM 729 N N . LEU A 1 93 ? 6.885 -3.052 -4.621 1.00 95.81 93 LEU A N 1
ATOM 730 C CA . LEU A 1 93 ? 6.229 -1.753 -4.770 1.00 95.81 93 LEU A CA 1
ATOM 731 C C . LEU A 1 93 ? 5.362 -1.413 -3.551 1.00 95.81 93 LEU A C 1
ATOM 733 O O . LEU A 1 93 ? 5.440 -0.301 -3.026 1.00 95.81 93 LEU A O 1
ATOM 737 N N . ALA A 1 94 ? 4.566 -2.376 -3.081 1.00 96.75 94 ALA A N 1
ATOM 738 C CA . ALA A 1 94 ? 3.759 -2.223 -1.876 1.00 96.75 94 ALA A CA 1
ATOM 739 C C . ALA A 1 94 ? 4.643 -1.878 -0.675 1.00 96.75 94 ALA A C 1
ATOM 741 O O . ALA A 1 94 ? 4.380 -0.898 0.018 1.00 96.75 94 ALA A O 1
ATOM 742 N N . LYS A 1 95 ? 5.736 -2.622 -0.479 1.00 97.38 95 LYS A N 1
ATOM 743 C CA . LYS A 1 95 ? 6.678 -2.397 0.616 1.00 97.38 95 LYS A CA 1
ATOM 744 C C . LYS A 1 95 ? 7.304 -1.003 0.561 1.00 97.38 95 LYS A C 1
ATOM 746 O O . LYS A 1 95 ? 7.342 -0.319 1.581 1.00 97.38 95 LYS A O 1
ATOM 751 N N . ALA A 1 96 ? 7.730 -0.560 -0.620 1.00 97.69 96 ALA A N 1
ATOM 752 C CA . ALA A 1 96 ? 8.289 0.775 -0.800 1.00 97.69 96 ALA A CA 1
ATOM 753 C C . ALA A 1 96 ? 7.292 1.882 -0.414 1.00 97.69 96 ALA A C 1
ATOM 755 O O . ALA A 1 96 ? 7.684 2.853 0.237 1.00 97.69 96 ALA A O 1
ATOM 756 N N . LEU A 1 97 ? 6.008 1.725 -0.764 1.00 97.88 97 LEU A N 1
ATOM 757 C CA . LEU A 1 97 ? 4.956 2.661 -0.367 1.00 97.88 97 LEU A CA 1
ATOM 758 C C . LEU A 1 97 ? 4.841 2.756 1.160 1.00 97.88 97 LEU A C 1
ATOM 760 O O . LEU A 1 97 ? 4.927 3.858 1.700 1.00 97.88 97 LEU A O 1
ATOM 764 N N . VAL A 1 98 ? 4.658 1.631 1.858 1.00 98.12 98 VAL A N 1
ATOM 765 C CA . VAL A 1 98 ? 4.448 1.643 3.319 1.00 98.12 98 VAL A CA 1
ATOM 766 C C . VAL A 1 98 ? 5.682 2.106 4.086 1.00 98.12 98 VAL A C 1
ATOM 768 O O . VAL A 1 98 ? 5.542 2.927 4.990 1.00 98.12 98 VAL A O 1
ATOM 771 N N . ASP A 1 99 ? 6.876 1.645 3.703 1.00 98.31 99 ASP A N 1
ATOM 772 C CA . ASP A 1 99 ? 8.131 2.021 4.368 1.00 98.31 99 ASP A CA 1
ATOM 773 C C . ASP A 1 99 ? 8.446 3.520 4.206 1.00 98.31 99 ASP A C 1
ATOM 775 O O . ASP A 1 99 ? 9.063 4.116 5.086 1.00 98.31 99 ASP A O 1
ATOM 779 N N . THR A 1 100 ? 8.017 4.139 3.099 1.00 97.75 100 THR A N 1
ATOM 780 C CA . THR A 1 100 ? 8.215 5.580 2.861 1.00 97.75 100 THR A CA 1
ATOM 781 C C . THR A 1 100 ? 7.122 6.429 3.512 1.00 97.75 100 THR A C 1
ATOM 783 O O . THR A 1 100 ? 7.390 7.540 3.963 1.00 97.75 100 THR A O 1
ATOM 786 N N . THR A 1 101 ? 5.883 5.929 3.554 1.00 97.94 101 THR A N 1
ATOM 787 C CA . THR A 1 101 ? 4.717 6.710 4.003 1.00 97.94 101 THR A CA 1
ATOM 788 C C . THR A 1 101 ? 4.577 6.730 5.525 1.00 97.94 101 THR A C 1
ATOM 790 O O . THR A 1 101 ? 4.111 7.726 6.077 1.00 97.94 101 THR A O 1
ATOM 793 N N . PHE A 1 102 ? 4.973 5.657 6.219 1.00 98.19 102 PHE A N 1
ATOM 794 C CA . PHE A 1 102 ? 4.693 5.494 7.646 1.00 98.19 102 PHE A CA 1
ATOM 795 C C . PHE A 1 102 ? 5.946 5.264 8.499 1.00 98.19 102 PHE A C 1
ATOM 797 O O . PHE A 1 102 ? 6.932 4.691 8.036 1.00 98.19 102 PHE A O 1
ATOM 804 N N . PRO A 1 103 ? 5.899 5.621 9.797 1.00 97.94 103 PRO A N 1
ATOM 805 C CA . PRO A 1 103 ? 6.919 5.227 10.760 1.00 97.94 103 PRO A CA 1
ATOM 806 C C . PRO A 1 103 ? 7.124 3.708 10.813 1.00 97.94 103 PRO A C 1
ATOM 808 O O . PRO A 1 103 ? 6.178 2.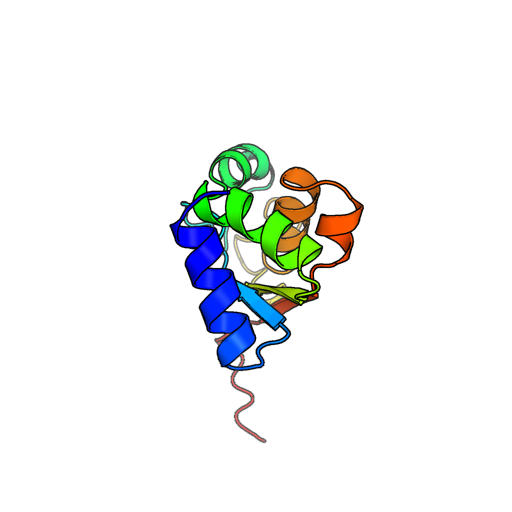927 10.697 1.00 97.94 103 PRO A O 1
ATOM 811 N N . ALA A 1 104 ? 8.357 3.288 11.101 1.00 97.94 104 ALA A N 1
ATOM 812 C CA . ALA A 1 104 ? 8.757 1.882 11.065 1.00 97.94 104 ALA A CA 1
ATOM 813 C C . ALA A 1 104 ? 7.867 0.905 11.875 1.00 97.94 104 ALA A C 1
ATOM 815 O O . ALA A 1 104 ? 7.663 -0.210 11.399 1.00 97.94 104 ALA A O 1
ATOM 816 N N . PRO A 1 105 ? 7.323 1.240 13.068 1.00 98.19 105 PRO A N 1
ATOM 817 C CA . PRO A 1 105 ? 6.396 0.346 13.771 1.00 98.19 105 PRO A CA 1
ATOM 818 C C . PRO A 1 105 ? 5.117 0.050 12.980 1.00 98.19 105 PRO A C 1
ATOM 820 O O . PRO A 1 105 ? 4.718 -1.108 12.894 1.00 98.19 105 PRO A O 1
ATOM 823 N N . ILE A 1 106 ? 4.532 1.076 12.355 1.00 98.25 106 ILE A N 1
ATOM 824 C CA . ILE A 1 106 ? 3.337 0.944 11.519 1.00 98.25 106 ILE A CA 1
ATOM 825 C C . ILE A 1 106 ? 3.696 0.184 10.245 1.00 98.25 106 ILE A C 1
ATOM 827 O O . ILE A 1 106 ? 3.051 -0.813 9.940 1.00 98.25 106 ILE A O 1
ATOM 831 N N . ALA A 1 107 ? 4.761 0.582 9.541 1.00 98.12 107 ALA A N 1
ATOM 832 C CA . ALA A 1 107 ? 5.177 -0.076 8.301 1.00 98.12 107 ALA A CA 1
ATOM 833 C C . ALA A 1 107 ? 5.434 -1.584 8.495 1.00 98.12 107 ALA A C 1
ATOM 835 O O . ALA A 1 107 ? 4.987 -2.402 7.696 1.00 98.12 107 ALA A O 1
ATOM 836 N N . ARG A 1 108 ? 6.070 -1.978 9.609 1.00 97.44 108 ARG A N 1
ATOM 837 C CA . ARG A 1 108 ? 6.311 -3.392 9.955 1.00 97.44 108 ARG A CA 1
ATOM 838 C C . ARG A 1 108 ? 5.055 -4.173 10.347 1.00 97.44 108 ARG A C 1
ATOM 840 O O . ARG A 1 108 ? 5.118 -5.396 10.380 1.00 97.44 108 ARG A O 1
ATOM 847 N N . SER A 1 109 ? 3.952 -3.498 10.666 1.00 97.19 109 SER A N 1
ATOM 848 C CA . SER A 1 109 ? 2.681 -4.153 11.004 1.00 97.19 109 SER A CA 1
ATOM 849 C C . SER A 1 109 ? 1.889 -4.607 9.777 1.00 97.19 109 SER A C 1
ATOM 851 O O . SER A 1 109 ? 0.950 -5.387 9.922 1.00 97.19 109 SER A O 1
ATOM 853 N N . PHE A 1 110 ? 2.263 -4.143 8.579 1.00 98.00 110 PHE A N 1
ATOM 854 C CA . PHE A 1 110 ? 1.549 -4.484 7.358 1.00 98.00 110 PHE A CA 1
ATOM 855 C C . PHE A 1 110 ? 1.763 -5.934 6.940 1.00 98.00 110 PHE A C 1
ATOM 857 O O . PHE A 1 110 ? 2.894 -6.403 6.801 1.00 98.00 110 PHE A O 1
ATOM 864 N N . PHE A 1 111 ? 0.660 -6.605 6.623 1.00 96.25 111 PHE A N 1
ATOM 865 C CA . PHE A 1 111 ? 0.677 -7.843 5.853 1.00 96.25 111 PHE A CA 1
ATOM 866 C C . PHE A 1 111 ? 0.513 -7.526 4.359 1.00 96.25 111 PHE A C 1
ATOM 868 O O . PHE A 1 111 ? -0.441 -6.856 3.975 1.00 96.25 111 PHE A O 1
ATOM 875 N N . ILE A 1 112 ? 1.438 -7.969 3.505 1.00 95.81 112 ILE A N 1
ATOM 876 C CA . ILE A 1 112 ? 1.423 -7.651 2.067 1.00 95.81 112 ILE A CA 1
ATOM 877 C C . ILE A 1 112 ? 1.195 -8.928 1.264 1.00 95.81 112 ILE A C 1
ATOM 879 O O . ILE A 1 112 ? 1.963 -9.881 1.378 1.00 95.81 112 ILE A O 1
ATOM 883 N N . VAL A 1 113 ? 0.167 -8.908 0.418 1.00 92.06 113 VAL A N 1
ATOM 884 C CA . VAL A 1 113 ? -0.150 -9.959 -0.548 1.00 92.06 113 VAL A CA 1
ATOM 885 C C . VAL A 1 113 ? -0.155 -9.354 -1.945 1.00 92.06 113 VAL A C 1
ATOM 887 O O . VAL A 1 113 ? -1.020 -8.552 -2.294 1.00 92.06 113 VAL A O 1
ATOM 890 N N . ALA A 1 114 ? 0.815 -9.757 -2.752 1.00 89.62 114 ALA A N 1
ATOM 891 C CA . ALA A 1 114 ? 0.809 -9.553 -4.192 1.00 89.62 114 ALA A CA 1
ATOM 892 C C . ALA A 1 114 ? 0.353 -10.852 -4.856 1.00 89.62 114 ALA A C 1
ATOM 894 O O . ALA A 1 114 ? 0.840 -11.921 -4.484 1.00 89.62 114 ALA A O 1
ATOM 895 N N . TYR A 1 115 ? -0.579 -10.771 -5.803 1.00 83.12 115 TYR A N 1
ATOM 896 C CA . TYR A 1 115 ? -1.047 -11.942 -6.541 1.00 83.12 115 TYR A CA 1
ATOM 897 C C . TYR A 1 115 ? -1.210 -11.629 -8.027 1.00 83.12 115 TYR A C 1
ATOM 899 O O . TYR A 1 115 ? -1.681 -10.551 -8.394 1.00 83.12 115 TYR A O 1
ATOM 907 N N . ASN A 1 116 ? -0.854 -12.593 -8.878 1.00 78.19 116 ASN A N 1
ATOM 908 C CA . ASN A 1 116 ? -1.169 -12.552 -10.295 1.00 78.19 116 ASN A CA 1
ATOM 909 C C . ASN A 1 116 ? -2.601 -13.053 -10.522 1.00 78.19 116 ASN A C 1
ATOM 911 O O . ASN A 1 116 ? -2.867 -14.247 -10.381 1.00 78.19 116 ASN A O 1
ATOM 915 N N . PRO A 1 117 ? -3.532 -12.191 -10.939 1.00 69.25 117 PRO A N 1
ATOM 916 C CA . PRO A 1 117 ? -4.909 -12.588 -11.243 1.00 69.25 117 PRO A CA 1
ATOM 917 C C . PRO A 1 117 ? -5.038 -13.542 -12.431 1.00 69.25 117 PRO A C 1
ATOM 919 O O . PRO A 1 117 ? -6.030 -14.251 -12.537 1.00 69.25 117 PRO A O 1
ATOM 922 N N . ARG A 1 118 ? -4.069 -13.524 -13.357 1.00 70.19 118 ARG A N 1
ATOM 923 C CA . ARG A 1 118 ? -4.056 -14.367 -14.561 1.00 70.19 118 ARG A CA 1
ATOM 924 C C . ARG A 1 118 ? -3.541 -15.764 -14.256 1.00 70.19 118 ARG A C 1
ATOM 926 O O . ARG A 1 118 ? -3.686 -16.658 -15.084 1.00 70.19 118 ARG A O 1
ATOM 933 N N . TRP A 1 119 ? -2.934 -15.950 -13.087 1.00 64.00 119 TRP A N 1
ATOM 934 C CA . TRP A 1 119 ? -2.698 -17.268 -12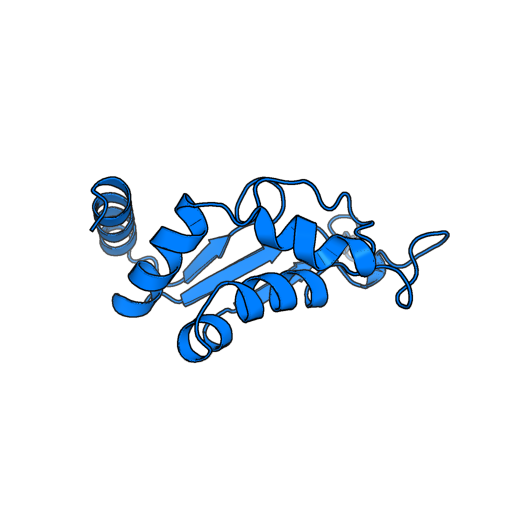.532 1.00 64.00 119 TRP A CA 1
ATOM 935 C C . TRP A 1 119 ? -4.003 -17.789 -11.935 1.00 64.00 119 TRP A C 1
ATOM 937 O O . TRP A 1 119 ? -4.260 -17.712 -10.736 1.00 64.00 119 TRP A O 1
ATOM 947 N N . HIS A 1 120 ? -4.838 -18.341 -12.808 1.00 56.06 120 HIS A N 1
ATOM 948 C CA . HIS A 1 120 ? -5.871 -19.267 -12.387 1.00 56.06 120 HIS A CA 1
ATOM 949 C C . HIS A 1 120 ? -5.204 -20.625 -12.178 1.00 56.06 120 HIS A C 1
ATOM 951 O O . HIS A 1 120 ? -4.645 -21.203 -13.110 1.00 56.06 120 HIS A O 1
ATOM 957 N N . PHE A 1 121 ? -5.232 -21.132 -10.944 1.00 52.22 121 PHE A N 1
ATOM 958 C CA . PHE A 1 121 ? -5.025 -22.556 -10.710 1.00 52.22 121 PHE A CA 1
ATOM 959 C C . PHE A 1 121 ? -6.292 -23.254 -11.222 1.00 52.22 121 PHE A C 1
ATOM 961 O O . PHE A 1 121 ? -7.206 -23.557 -10.457 1.00 52.22 121 PHE A O 1
ATOM 968 N N . ASP A 1 122 ? -6.390 -23.417 -12.540 1.00 46.56 122 ASP A N 1
ATOM 969 C CA . ASP A 1 122 ? -7.365 -24.309 -13.154 1.00 46.56 122 ASP A CA 1
ATOM 970 C C . ASP A 1 122 ? -6.948 -25.711 -12.719 1.00 46.56 122 ASP A C 1
ATOM 972 O O . ASP A 1 122 ? -6.066 -26.297 -13.335 1.00 46.56 122 ASP A O 1
ATOM 976 N N . GLY A 1 123 ? -7.468 -26.175 -11.578 1.00 42.75 123 GLY A N 1
ATOM 977 C CA . GLY A 1 123 ? -7.040 -27.410 -10.924 1.00 42.75 123 GLY A CA 1
ATOM 978 C C . GLY A 1 123 ? -6.863 -28.567 -11.909 1.00 42.75 123 GLY A C 1
ATOM 979 O O . GLY A 1 123 ? -7.844 -29.190 -12.313 1.00 42.75 123 GLY A O 1
ATOM 980 N N . MET A 1 124 ? -5.605 -28.834 -12.260 1.00 36.97 124 MET A N 1
ATOM 981 C CA . MET A 1 124 ? -5.120 -30.045 -12.914 1.00 36.97 124 MET A CA 1
ATOM 982 C C . MET A 1 124 ? -4.300 -30.840 -11.909 1.00 36.97 124 MET A C 1
ATOM 984 O O . MET A 1 124 ? -3.482 -30.215 -11.194 1.00 36.97 124 MET A O 1
#

Secondary structure (DSSP, 8-state):
--HHHHHHHHHHHHTT--EEEE-TBTTTBSS--TT-EEGGGHHHHHTTB-HHHHHHHHHHHHTT-EEEEEES--GGG--TT--TTTEE-HHHHHHHHHHHHS-HHHHTT-EEEE--TT------

pLDDT: mean 92.01, std 11.46, range [36.97, 98.38]

Sequence (124 aa):
MNPVVEECIRLLRRDHIKVVAFDMDQTAVAMLSRGRLRRNDLQFYISKASPAFSELIPALFDYGFGPAIATHSDEAEFSGDVKRETHILGSELAKALVDTTFPAPIARSFFIVAYNPRWHFDGM

Organism: Phaeodactylum tricornutum (NCBI:txid2850)

Radius of gyration: 15.62 Å; chains: 1; bounding box: 36×43×40 Å

Foldseek 3Di:
DPVVLVVVVVVCVVVVHAEDEWEQDCTQFVHDCVLANWPVCLVVRLVRGPPVNLVNLVVCVVSRHQYEYEYQYDPVSCDDPRHPVTGDIAPRSVLSNLPVSDDPVSSVSYHGHYDHPVPDCPPD